Protein AF-A0A936KM40-F1 (afdb_monomer_lite)

pLDDT: mean 75.32, std 19.8, range [36.81, 97.44]

Secondary structure (DSSP, 8-state):
--HHHHHHHHHHHHHHHHHHHTTS---------GGGG---EEEEPPPSS--SS-THHHHHHTT--EEEE-PEEE--TT----B--TTSS--GGGSHHHHHHHHHHHHHTT-EEEE--EEE-TTS-GGG---------SSS-----HHHHHHHHHHHHT-

Foldseek 3Di:
DVVVVVVVVVVVVVVVVVVVVVPPDDPPVPPPDPVVVDAQEDEDDFALDDDPDQCLVVVVVVPGQEYEQEQEWEDEAQDLDTDDDLPDSDRPCNHLNNVLVNCVSCVVSNHHYHYHYDYDYPPDDPVPHDYDDDPDDPDDDPPPSPVVVVSVVVVVVSD

Structure (mmCIF, N/CA/C/O backbone):
data_AF-A0A936KM40-F1
#
_entry.id   AF-A0A936KM40-F1
#
loop_
_atom_site.group_PDB
_atom_site.id
_atom_site.type_symbol
_atom_site.label_atom_id
_atom_site.label_alt_id
_atom_site.label_comp_id
_atom_site.label_asym_id
_atom_site.label_entity_id
_atom_site.label_seq_id
_atom_site.pdbx_PDB_ins_code
_atom_site.Cartn_x
_atom_site.Cartn_y
_atom_site.Cartn_z
_atom_site.occupancy
_atom_site.B_iso_or_equiv
_atom_site.auth_seq_id
_atom_site.auth_comp_id
_atom_site.auth_asym_id
_atom_site.auth_atom_id
_atom_site.pdbx_PDB_model_num
ATOM 1 N N . MET A 1 1 ? -20.319 -27.701 68.140 1.00 54.66 1 MET A N 1
ATOM 2 C CA . MET A 1 1 ? -19.434 -26.987 67.183 1.00 54.66 1 MET A CA 1
ATOM 3 C C . MET A 1 1 ? -19.453 -27.519 65.745 1.00 54.66 1 MET A C 1
ATOM 5 O O . MET A 1 1 ? -19.149 -26.742 64.856 1.00 54.66 1 MET A O 1
ATOM 9 N N . LYS A 1 2 ? -19.852 -28.773 65.464 1.00 51.19 2 LYS A N 1
ATOM 10 C CA . LYS A 1 2 ? -19.912 -29.297 64.078 1.00 51.19 2 LYS A CA 1
ATOM 11 C C . LYS A 1 2 ? -21.137 -28.836 63.260 1.00 51.19 2 LYS A C 1
ATOM 13 O O . LYS A 1 2 ? -21.064 -28.800 62.042 1.00 51.19 2 LYS A O 1
ATOM 18 N N . PHE A 1 3 ? -22.224 -28.412 63.915 1.00 50.31 3 PHE A N 1
ATOM 19 C CA . PHE A 1 3 ? -23.452 -27.953 63.244 1.00 50.31 3 PHE A CA 1
ATOM 20 C C . PHE A 1 3 ? -23.386 -26.520 62.684 1.00 50.31 3 PHE A C 1
ATOM 22 O O . PHE A 1 3 ? -24.095 -26.219 61.733 1.00 50.31 3 PHE A O 1
ATOM 29 N N . LEU A 1 4 ? -22.510 -25.647 63.202 1.00 54.69 4 LEU A N 1
ATOM 30 C CA . LEU A 1 4 ? -22.399 -24.260 62.715 1.00 54.69 4 LEU A CA 1
ATOM 31 C C . LEU A 1 4 ? -21.644 -24.135 61.379 1.00 54.69 4 LEU A C 1
ATOM 33 O O . LEU A 1 4 ? -21.830 -23.162 60.659 1.00 54.69 4 LEU A O 1
ATOM 37 N N . ILE A 1 5 ? -20.810 -25.119 61.030 1.00 57.22 5 ILE A N 1
ATOM 38 C CA . ILE A 1 5 ? -19.980 -25.080 59.814 1.00 57.22 5 ILE A CA 1
ATOM 39 C C . ILE A 1 5 ? -20.807 -25.425 58.562 1.00 57.22 5 ILE A C 1
ATOM 41 O O . ILE A 1 5 ? -20.561 -24.888 57.486 1.00 57.22 5 ILE A O 1
ATOM 45 N N . ILE A 1 6 ? -21.840 -26.263 58.703 1.00 56.94 6 ILE A N 1
ATOM 46 C CA . ILE A 1 6 ? -22.663 -26.725 57.572 1.00 56.94 6 ILE A CA 1
ATOM 47 C C . ILE A 1 6 ? -23.605 -25.615 57.072 1.00 56.94 6 ILE A C 1
ATOM 49 O O . ILE A 1 6 ? -23.863 -25.505 55.876 1.00 56.94 6 ILE A O 1
ATOM 53 N N . ILE A 1 7 ? -24.053 -24.729 57.966 1.00 57.12 7 ILE A N 1
ATOM 54 C CA . ILE A 1 7 ? -24.965 -23.628 57.622 1.00 57.12 7 ILE A CA 1
ATOM 55 C C . ILE A 1 7 ? -24.212 -22.513 56.865 1.00 57.12 7 ILE A C 1
ATOM 57 O O . ILE A 1 7 ? -24.746 -21.936 55.920 1.00 57.12 7 ILE A O 1
ATOM 61 N N . GLY A 1 8 ? -22.938 -22.267 57.201 1.00 55.59 8 GLY A N 1
ATOM 62 C CA . GLY A 1 8 ? -22.095 -21.270 56.524 1.00 55.59 8 GLY A CA 1
ATOM 63 C C . GLY A 1 8 ? -21.709 -21.639 55.084 1.00 55.59 8 GLY A C 1
ATOM 64 O O . GLY A 1 8 ? -21.645 -20.761 54.225 1.00 55.59 8 GLY A O 1
ATOM 65 N N . LEU A 1 9 ? -21.520 -22.931 54.788 1.00 57.47 9 LEU A N 1
ATOM 66 C CA . LEU A 1 9 ? -21.183 -23.400 53.435 1.00 57.47 9 LEU A CA 1
ATOM 67 C C . LEU A 1 9 ? -22.383 -23.359 52.474 1.00 57.47 9 LEU A C 1
ATOM 69 O O . LEU A 1 9 ? -22.211 -23.156 51.274 1.00 57.47 9 LEU A O 1
ATOM 73 N N . SER A 1 10 ? -23.604 -23.506 53.000 1.00 55.84 10 SER A N 1
ATOM 74 C CA . SER A 1 10 ? -24.827 -23.428 52.198 1.00 55.84 10 SER A CA 1
ATOM 75 C C . SER A 1 10 ? -25.124 -21.995 51.738 1.00 55.84 10 SER A C 1
ATOM 77 O O . SER A 1 10 ? -25.587 -21.806 50.617 1.00 55.84 10 SER A O 1
ATOM 79 N N . ILE A 1 11 ? -24.831 -20.978 52.557 1.00 57.44 11 ILE A N 1
ATOM 80 C CA . ILE A 1 11 ? -25.136 -19.567 52.250 1.00 57.44 11 ILE A CA 1
ATOM 81 C C . ILE A 1 11 ? -24.190 -18.999 51.173 1.00 57.44 11 ILE A C 1
ATOM 83 O O . ILE A 1 11 ? -24.623 -18.224 50.320 1.00 57.44 11 ILE A O 1
ATOM 87 N N . LEU A 1 12 ? -22.929 -19.449 51.127 1.00 53.81 12 LEU A N 1
ATOM 88 C CA . LEU A 1 12 ? -21.981 -19.079 50.064 1.00 53.81 12 LEU A CA 1
ATOM 89 C C . LEU A 1 12 ? -22.312 -19.694 48.691 1.00 53.81 12 LEU A C 1
ATOM 91 O O . LEU A 1 12 ? -21.881 -19.161 47.670 1.00 53.81 12 LEU A O 1
ATOM 95 N N . CYS A 1 13 ? -23.102 -20.772 48.642 1.00 51.19 13 CYS A N 1
ATOM 96 C CA . CYS A 1 13 ? -23.541 -21.380 47.382 1.00 51.19 13 CYS A CA 1
ATOM 97 C C . CYS A 1 13 ? -24.761 -20.663 46.773 1.00 51.19 13 CYS A C 1
ATOM 99 O O . CYS A 1 13 ? -24.815 -20.479 45.559 1.00 51.19 13 CYS A O 1
ATOM 101 N N . TYR A 1 14 ? -25.700 -20.182 47.598 1.00 57.31 14 TYR A N 1
ATOM 102 C CA . TYR A 1 14 ? -26.880 -19.457 47.103 1.00 57.31 14 TYR A CA 1
ATOM 103 C C . TYR A 1 14 ? -26.566 -18.030 46.625 1.00 57.31 14 TYR A C 1
ATOM 105 O O . TYR A 1 14 ? -27.222 -17.536 45.713 1.00 57.31 14 TYR A O 1
ATOM 113 N N . GLY A 1 15 ? -25.530 -17.378 47.167 1.00 50.41 15 GLY A N 1
ATOM 114 C CA . GLY A 1 15 ? -25.142 -16.024 46.744 1.00 50.41 15 GLY A CA 1
ATOM 115 C C . GLY A 1 15 ? -24.475 -15.942 45.363 1.00 50.41 15 GLY A C 1
ATOM 116 O O . GLY A 1 15 ? -24.536 -14.901 44.714 1.00 50.41 15 GLY A O 1
ATOM 117 N N . CYS A 1 16 ? -23.852 -17.027 44.888 1.00 53.84 16 CYS A N 1
ATOM 118 C CA . CYS A 1 16 ? -23.136 -17.037 43.606 1.00 53.84 16 CYS A CA 1
ATOM 119 C C . CYS A 1 16 ? -24.039 -17.422 42.415 1.00 53.84 16 CYS A C 1
ATOM 121 O O . CYS A 1 16 ? -23.753 -17.069 41.271 1.00 53.84 16 CYS A O 1
ATOM 123 N N . PHE A 1 17 ? -25.159 -18.107 42.671 1.00 49.06 17 PHE A N 1
ATOM 124 C CA . PHE A 1 17 ? -26.057 -18.590 41.618 1.00 49.06 17 PHE A CA 1
ATOM 125 C C . PHE A 1 17 ? -26.873 -17.462 40.955 1.00 49.06 17 PHE A C 1
ATOM 127 O O . PHE A 1 17 ? -27.067 -17.463 39.740 1.00 49.06 17 PHE A O 1
ATOM 134 N N . GLU A 1 18 ? -27.256 -16.429 41.711 1.00 52.62 18 GLU A N 1
ATOM 135 C CA . GLU A 1 18 ? -28.045 -15.298 41.189 1.00 52.62 18 GLU A CA 1
ATOM 136 C C . GLU A 1 18 ? -27.243 -14.329 40.297 1.00 52.62 18 GLU A C 1
ATOM 138 O O . GLU A 1 18 ? -27.821 -13.598 39.489 1.00 52.62 18 GLU A O 1
ATOM 143 N N . ILE A 1 19 ? -25.905 -14.330 40.375 1.00 54.38 19 ILE A N 1
ATOM 144 C CA . ILE A 1 19 ? -25.070 -13.478 39.506 1.00 54.38 19 ILE A CA 1
ATOM 145 C C . ILE A 1 19 ? -24.868 -14.115 38.121 1.00 54.38 19 ILE A C 1
ATOM 147 O O . ILE A 1 19 ? -24.744 -13.400 37.125 1.00 54.38 19 ILE A O 1
ATOM 151 N N . PHE A 1 20 ? -24.907 -15.447 38.014 1.00 52.00 20 PHE A N 1
ATOM 152 C CA . PHE A 1 20 ? -24.704 -16.138 36.736 1.00 52.00 20 PHE A CA 1
ATOM 153 C C . PHE A 1 20 ? -25.977 -16.211 35.872 1.00 52.00 20 PHE A C 1
ATOM 155 O O . PHE A 1 20 ? -25.887 -16.169 34.644 1.00 52.00 20 PHE A O 1
ATOM 162 N N . ALA A 1 21 ? -27.168 -16.242 36.481 1.00 50.00 21 ALA A N 1
ATOM 163 C CA . ALA A 1 21 ? -28.432 -16.401 35.752 1.00 50.00 21 ALA A CA 1
ATOM 164 C C . ALA A 1 21 ? -28.887 -15.146 34.976 1.00 50.00 21 ALA A C 1
ATOM 166 O O . ALA A 1 21 ? -29.636 -15.257 34.005 1.00 50.00 21 ALA A O 1
ATOM 167 N N . LYS A 1 22 ? -28.409 -13.942 35.327 1.00 45.78 22 LYS A N 1
ATOM 168 C CA . LYS A 1 22 ? -28.789 -12.700 34.619 1.00 45.78 22 LYS A CA 1
ATOM 169 C C . LYS A 1 22 ? -28.032 -12.449 33.310 1.00 45.78 22 LYS A C 1
ATOM 171 O O . LYS A 1 22 ? -28.374 -11.512 32.592 1.00 45.78 22 LYS A O 1
ATOM 176 N N . LYS A 1 23 ? -27.059 -13.290 32.938 1.00 46.41 23 LYS A N 1
ATOM 177 C CA . LYS A 1 23 ? -26.323 -13.177 31.663 1.00 46.41 23 LYS A CA 1
ATOM 178 C C . LYS A 1 23 ? -26.803 -14.180 30.609 1.00 46.41 23 LYS A C 1
ATOM 180 O O . LYS A 1 23 ? -26.008 -14.735 29.861 1.00 46.41 23 LYS A O 1
ATOM 185 N N . ALA A 1 24 ? -28.108 -14.420 30.544 1.00 50.09 24 ALA A N 1
ATOM 186 C CA . ALA A 1 24 ? -28.704 -15.290 29.535 1.00 50.09 24 ALA A CA 1
ATOM 187 C C . ALA A 1 24 ? -30.105 -14.812 29.130 1.00 50.09 24 ALA A C 1
ATOM 189 O O . ALA A 1 24 ? -31.064 -15.559 29.234 1.00 50.09 24 ALA A O 1
ATOM 190 N N . ASN A 1 25 ? -30.246 -13.552 28.705 1.00 50.41 25 ASN A N 1
ATOM 191 C CA . ASN A 1 25 ? -31.301 -13.163 27.761 1.00 50.41 25 ASN A CA 1
ATOM 192 C C . ASN A 1 25 ? -31.090 -11.735 27.261 1.00 50.41 25 ASN A C 1
ATOM 194 O O . ASN A 1 25 ? -31.729 -10.774 27.677 1.00 50.41 25 ASN A O 1
ATOM 198 N N . THR A 1 26 ? -30.176 -11.594 26.312 1.00 45.81 26 THR A N 1
ATOM 199 C CA . THR A 1 26 ? -30.321 -10.565 25.282 1.00 45.81 26 THR A CA 1
ATOM 200 C C . THR A 1 26 ? -29.878 -11.195 23.974 1.00 45.81 26 THR A C 1
ATOM 202 O O . THR A 1 26 ? -28.827 -10.894 23.423 1.00 45.81 26 THR A O 1
ATOM 205 N N . SER A 1 27 ? -30.696 -12.130 23.489 1.00 51.00 27 SER A N 1
ATOM 206 C CA . SER A 1 27 ? -30.736 -12.467 22.069 1.00 51.00 27 SER A CA 1
ATOM 207 C C . SER A 1 27 ? -31.433 -11.317 21.341 1.00 51.00 27 SER A C 1
ATOM 209 O O . SER A 1 27 ? -32.542 -11.458 20.827 1.00 51.00 27 SER A O 1
ATOM 211 N N . SER A 1 28 ? -30.799 -10.145 21.312 1.00 54.66 28 SER A N 1
ATOM 212 C CA . SER A 1 28 ? -31.039 -9.239 20.202 1.00 54.66 28 SER A CA 1
ATOM 213 C C . SER A 1 28 ? -30.464 -9.962 18.990 1.00 54.66 28 SER A C 1
ATOM 215 O O . SER A 1 28 ? -29.242 -10.077 18.877 1.00 54.66 28 SER A O 1
ATOM 217 N N . ASN A 1 29 ? -31.322 -10.500 18.120 1.00 50.00 29 ASN A N 1
ATOM 218 C CA . ASN A 1 29 ? -30.916 -10.784 16.747 1.00 50.00 29 ASN A CA 1
ATOM 219 C C . ASN A 1 29 ? -30.112 -9.563 16.284 1.00 50.00 29 ASN A C 1
ATOM 221 O O . ASN A 1 29 ? -30.682 -8.467 16.320 1.00 50.00 29 ASN A O 1
ATOM 225 N N . PRO A 1 30 ? -28.813 -9.683 15.945 1.00 56.81 30 PRO A N 1
ATOM 226 C CA . PRO A 1 30 ? -28.105 -8.554 15.385 1.00 56.81 30 PRO A CA 1
ATOM 227 C C . PRO A 1 30 ? -28.858 -8.233 14.105 1.00 56.81 30 PRO A C 1
ATOM 229 O O . PRO A 1 30 ? -28.827 -8.997 13.141 1.00 56.81 30 PRO A O 1
ATOM 232 N N . THR A 1 31 ? -29.613 -7.139 14.121 1.00 47.44 31 THR A N 1
ATOM 233 C CA . THR A 1 31 ? -30.102 -6.509 12.910 1.00 47.44 31 THR A CA 1
ATOM 234 C C . THR A 1 31 ? -28.839 -6.181 12.139 1.00 47.44 31 THR A C 1
ATOM 236 O O . THR A 1 31 ? -28.151 -5.211 12.458 1.00 47.44 31 THR A O 1
ATOM 239 N N . VAL A 1 32 ? -28.463 -7.066 11.216 1.00 53.88 32 VAL A N 1
ATOM 240 C CA . VAL A 1 32 ? -27.396 -6.834 10.255 1.00 53.88 32 VAL A CA 1
ATOM 241 C C . VAL A 1 32 ? -27.891 -5.650 9.446 1.00 53.88 32 VAL A C 1
ATOM 243 O O . VAL A 1 32 ? -28.651 -5.802 8.492 1.00 53.88 32 VAL A O 1
ATOM 246 N N . SER A 1 33 ? -27.555 -4.446 9.905 1.00 55.56 33 SER A N 1
ATOM 247 C CA . SER A 1 33 ? -27.783 -3.242 9.137 1.00 55.56 33 SER A CA 1
ATOM 248 C C . SER A 1 33 ? -27.056 -3.456 7.814 1.00 55.56 33 SER A C 1
ATOM 250 O O . SER A 1 33 ? -25.905 -3.913 7.776 1.00 55.56 33 SER A O 1
ATOM 252 N N . SER A 1 34 ? -27.743 -3.186 6.708 1.00 56.34 34 SER A N 1
ATOM 253 C CA . SER A 1 34 ? -27.195 -3.320 5.354 1.00 56.34 34 SER A CA 1
ATOM 254 C C . SER A 1 34 ? -25.908 -2.503 5.148 1.00 56.34 34 SER A C 1
ATOM 256 O O . SER A 1 34 ? -25.156 -2.767 4.214 1.00 56.34 34 SER A O 1
ATOM 258 N N . ASP A 1 35 ? -25.607 -1.567 6.055 1.00 57.88 35 ASP A N 1
ATOM 259 C CA . ASP A 1 35 ? -24.341 -0.832 6.137 1.00 57.88 35 ASP A CA 1
ATOM 260 C C . ASP A 1 35 ? -23.118 -1.722 6.399 1.00 57.88 35 ASP A C 1
ATOM 262 O O . ASP A 1 35 ? -22.015 -1.387 5.970 1.00 57.88 35 ASP A O 1
ATOM 266 N N . SER A 1 36 ? -23.286 -2.888 7.030 1.00 61.22 36 SER A N 1
ATOM 267 C CA . SER A 1 36 ? -22.184 -3.834 7.279 1.00 61.22 36 SER A CA 1
ATOM 268 C C . SER A 1 36 ? -21.570 -4.429 6.000 1.00 61.22 36 SER A C 1
ATOM 270 O O . SER A 1 36 ? -20.426 -4.903 6.028 1.00 61.22 36 SER A O 1
ATOM 272 N N . LEU A 1 37 ? -22.298 -4.365 4.877 1.00 78.50 37 LEU A N 1
ATOM 273 C CA . LEU A 1 37 ? -21.859 -4.822 3.555 1.00 78.50 37 LEU A CA 1
ATOM 274 C C . LEU A 1 37 ? -21.235 -3.704 2.704 1.00 78.50 37 LEU A C 1
ATOM 276 O O . LEU A 1 37 ? -20.553 -3.999 1.721 1.00 78.50 37 LEU A O 1
ATOM 280 N N . LYS A 1 38 ? -21.442 -2.428 3.054 1.00 90.25 38 LYS A N 1
ATOM 281 C CA . LYS A 1 38 ? -20.980 -1.301 2.237 1.00 90.25 38 LYS A CA 1
ATOM 282 C C . LYS A 1 38 ? -19.492 -1.035 2.466 1.00 90.25 38 LYS A C 1
ATOM 284 O O . LYS A 1 38 ? -19.039 -0.824 3.590 1.00 90.25 38 LYS A O 1
ATOM 289 N N . ILE A 1 39 ? -18.722 -1.007 1.380 1.00 93.81 39 ILE A N 1
ATOM 290 C CA . ILE A 1 39 ? -17.295 -0.668 1.407 1.00 93.81 39 ILE A CA 1
ATOM 291 C C . ILE A 1 39 ? -17.150 0.845 1.205 1.00 93.81 39 ILE A C 1
ATOM 293 O O . ILE A 1 39 ? -17.301 1.347 0.094 1.00 93.81 39 ILE A O 1
ATOM 297 N N . GLY A 1 40 ? -16.853 1.562 2.286 1.00 95.25 40 GLY A N 1
ATOM 298 C CA . GLY A 1 40 ? -16.370 2.943 2.287 1.00 95.25 40 GLY A CA 1
ATOM 299 C C . GLY A 1 40 ? -14.850 2.942 2.411 1.00 95.25 40 GLY A C 1
ATOM 300 O O . GLY A 1 40 ? -14.309 3.181 3.488 1.00 95.25 40 GLY A O 1
ATOM 301 N N . GLY A 1 41 ? -14.165 2.561 1.333 1.00 94.50 41 GLY A N 1
ATOM 302 C CA . GLY A 1 41 ? -12.719 2.350 1.335 1.00 94.50 41 GLY A CA 1
ATOM 303 C C . GLY A 1 41 ? -11.924 3.503 0.735 1.00 94.50 41 GLY A C 1
ATOM 304 O O . GLY A 1 41 ? -12.414 4.215 -0.140 1.00 94.50 41 GLY A O 1
ATOM 305 N N . LEU A 1 42 ? -10.663 3.624 1.148 1.00 95.50 42 LEU A N 1
ATOM 306 C CA . LEU A 1 42 ? -9.679 4.500 0.509 1.00 95.50 42 LEU A CA 1
ATOM 307 C C . LEU A 1 42 ? -8.409 3.745 0.124 1.00 95.50 42 LEU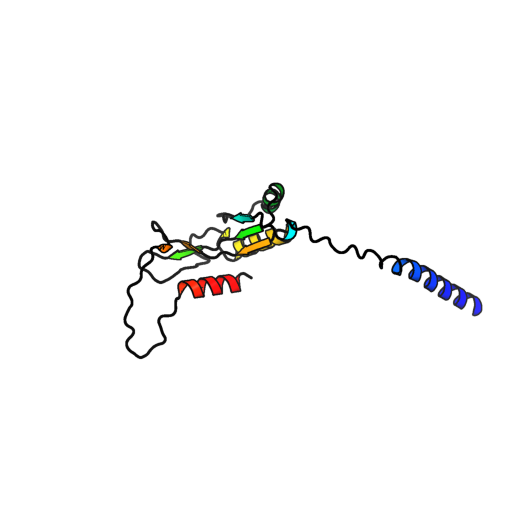 A C 1
ATOM 309 O O . LEU A 1 42 ? -8.072 2.715 0.708 1.00 95.50 42 LEU A O 1
ATOM 313 N N . THR A 1 43 ? -7.686 4.269 -0.861 1.00 95.75 43 THR A N 1
ATOM 314 C CA . THR A 1 43 ? -6.347 3.771 -1.190 1.00 95.75 43 THR A CA 1
ATOM 315 C C . THR A 1 43 ? -5.319 4.472 -0.320 1.00 95.75 43 THR A C 1
ATOM 317 O O . THR A 1 43 ? -5.235 5.698 -0.332 1.00 95.75 43 THR A O 1
ATOM 320 N N . PHE A 1 44 ? -4.543 3.694 0.431 1.00 93.69 44 PHE A N 1
ATOM 321 C CA . PHE A 1 44 ? -3.539 4.228 1.336 1.00 93.69 44 PHE A CA 1
ATOM 322 C C . PHE A 1 44 ? -2.189 4.318 0.626 1.00 93.69 44 PHE A C 1
ATOM 324 O O . PHE A 1 44 ? -1.595 3.305 0.252 1.00 93.69 44 PHE A O 1
ATOM 331 N N . VAL A 1 45 ? -1.712 5.546 0.428 1.00 92.06 45 VAL A N 1
ATOM 332 C CA . VAL A 1 45 ? -0.394 5.800 -0.157 1.00 92.06 45 VAL A CA 1
ATOM 333 C C . VAL A 1 45 ? 0.668 5.441 0.878 1.00 92.06 45 VAL A C 1
ATOM 335 O O . VAL A 1 45 ? 0.687 5.989 1.979 1.00 92.06 45 VAL A O 1
ATOM 338 N N . ALA A 1 46 ? 1.547 4.502 0.528 1.00 91.31 46 ALA A N 1
ATOM 339 C CA . ALA A 1 46 ? 2.667 4.117 1.376 1.00 91.31 46 ALA A CA 1
ATOM 340 C C . ALA A 1 46 ? 3.544 5.346 1.678 1.00 91.31 46 ALA A C 1
ATOM 342 O O . ALA A 1 46 ? 3.838 6.103 0.763 1.00 91.31 46 ALA A O 1
ATOM 343 N N . PRO A 1 47 ? 3.983 5.589 2.920 1.00 92.75 47 PRO A N 1
ATOM 344 C CA . PRO A 1 47 ? 4.909 6.685 3.187 1.00 92.75 47 PRO A CA 1
ATOM 345 C C . PRO A 1 47 ? 6.371 6.268 2.942 1.00 92.75 47 PRO A C 1
ATOM 347 O O . PRO A 1 47 ? 6.738 5.104 3.150 1.00 92.75 47 PRO A O 1
ATOM 350 N N . PRO A 1 48 ? 7.258 7.217 2.586 1.00 92.19 48 PRO A N 1
ATOM 351 C CA . PRO A 1 48 ? 8.687 6.950 2.414 1.00 92.19 48 PRO A CA 1
ATOM 352 C C . PRO A 1 48 ? 9.412 6.622 3.726 1.00 92.19 48 PRO A C 1
ATOM 354 O O . PRO A 1 48 ? 10.459 5.980 3.692 1.00 92.19 48 PRO A O 1
ATOM 357 N N . LYS A 1 49 ? 8.866 7.041 4.874 1.00 94.81 49 LYS A N 1
ATOM 358 C CA . LYS A 1 49 ? 9.419 6.828 6.220 1.00 94.81 49 LYS A CA 1
ATOM 359 C C . LYS A 1 49 ? 8.361 6.222 7.142 1.00 94.81 49 LYS A C 1
ATOM 361 O O . LYS A 1 49 ? 7.169 6.316 6.855 1.00 94.81 49 LYS A O 1
ATOM 366 N N . SER A 1 50 ? 8.804 5.640 8.254 1.00 95.06 50 SER A N 1
ATOM 367 C CA . SER A 1 50 ? 7.916 5.150 9.309 1.00 95.06 50 SER A CA 1
ATOM 368 C C . SER A 1 50 ? 7.004 6.252 9.843 1.00 95.06 50 SER A C 1
ATOM 370 O O . SER A 1 50 ? 7.401 7.417 9.911 1.00 95.06 50 SER A O 1
ATOM 372 N N . PHE A 1 51 ? 5.796 5.878 10.260 1.00 94.38 51 PHE A N 1
ATOM 373 C CA . PHE A 1 51 ? 4.838 6.831 10.810 1.00 94.38 51 PHE A CA 1
ATOM 374 C C . PHE A 1 51 ? 5.354 7.483 12.101 1.00 94.38 51 PHE A C 1
ATOM 376 O O . PHE A 1 51 ? 5.860 6.793 12.985 1.00 94.38 51 PHE A O 1
ATOM 383 N N . SER A 1 52 ? 5.184 8.801 12.229 1.00 92.88 52 SER A N 1
ATOM 384 C CA . SER A 1 52 ? 5.426 9.541 13.478 1.00 92.88 52 SER A CA 1
ATOM 385 C C . SER A 1 52 ? 4.290 9.374 14.498 1.00 92.88 52 SER A C 1
ATOM 387 O O . SER A 1 52 ? 4.510 9.541 15.692 1.00 92.88 52 SER A O 1
ATOM 389 N N . GLY A 1 53 ? 3.088 9.017 14.035 1.00 92.81 53 GLY A N 1
ATOM 390 C CA . GLY A 1 53 ? 1.895 8.741 14.840 1.00 92.81 53 GLY A CA 1
ATOM 391 C C . GLY A 1 53 ? 1.023 7.664 14.191 1.00 92.81 53 GLY A C 1
ATOM 392 O O . GLY A 1 53 ? 1.438 7.036 13.222 1.00 92.81 53 GLY A O 1
ATOM 393 N N . ASN A 1 54 ? -0.186 7.421 14.705 1.00 95.00 54 ASN A N 1
ATOM 394 C CA . ASN A 1 54 ? -1.107 6.465 14.082 1.00 95.00 54 ASN A CA 1
ATOM 395 C C . ASN A 1 54 ? -2.014 7.168 13.046 1.00 95.00 54 ASN A C 1
ATOM 397 O O . ASN A 1 54 ? -2.973 7.826 13.457 1.00 95.00 54 ASN A O 1
ATOM 401 N N . PRO A 1 55 ? -1.783 7.002 11.726 1.00 94.69 55 PRO A N 1
ATOM 402 C CA . PRO A 1 55 ? -2.592 7.662 10.694 1.00 94.69 55 PRO A CA 1
ATOM 403 C C . PRO A 1 55 ? -4.029 7.122 10.618 1.00 94.69 55 PRO A C 1
ATOM 405 O O . PRO A 1 55 ? -4.905 7.745 10.022 1.00 94.69 55 PRO A O 1
ATOM 408 N N . MET A 1 56 ? -4.306 5.965 11.228 1.00 96.69 56 MET A N 1
ATOM 409 C CA . MET A 1 56 ? -5.614 5.310 11.136 1.00 96.69 56 MET A CA 1
ATOM 410 C C . MET A 1 56 ? -6.715 6.073 11.878 1.00 96.69 56 MET A C 1
ATOM 412 O O . MET A 1 56 ? -7.894 5.902 11.573 1.00 96.69 56 MET A O 1
ATOM 416 N N . ASN A 1 57 ? -6.346 6.938 12.826 1.00 93.88 57 ASN A N 1
ATOM 417 C CA . ASN A 1 57 ? -7.298 7.781 13.549 1.00 93.88 57 ASN A CA 1
ATOM 418 C C . ASN A 1 57 ? -7.984 8.785 12.610 1.00 93.88 57 ASN A C 1
ATOM 420 O O . ASN A 1 57 ? -9.204 8.927 12.651 1.00 93.88 57 ASN A O 1
ATOM 424 N N . GLU A 1 58 ? -7.213 9.422 11.729 1.00 94.44 58 GLU A N 1
ATOM 425 C CA . GLU A 1 58 ? -7.725 10.362 10.724 1.00 94.44 58 GLU A CA 1
ATOM 426 C C . GLU A 1 58 ? -8.522 9.636 9.634 1.00 94.44 58 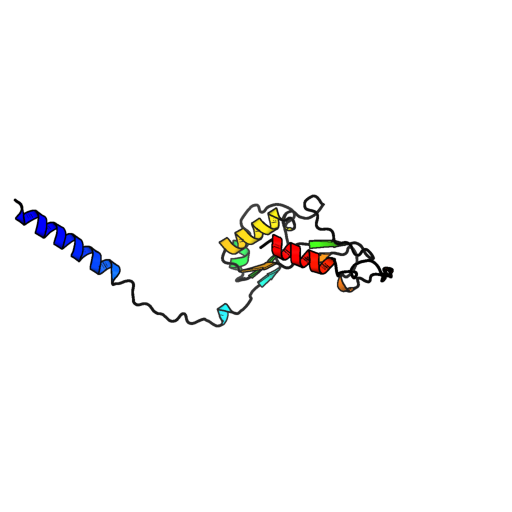GLU A C 1
ATOM 428 O O . GLU A 1 58 ? -9.578 10.090 9.208 1.00 94.44 58 GLU A O 1
ATOM 433 N N . ILE A 1 59 ? -8.077 8.443 9.234 1.00 95.19 59 ILE A N 1
ATOM 434 C CA . ILE A 1 59 ? -8.817 7.605 8.277 1.00 95.19 59 ILE A CA 1
ATOM 435 C C . ILE A 1 59 ? -10.195 7.215 8.825 1.00 95.19 59 ILE A C 1
ATOM 437 O O . ILE A 1 59 ? -11.174 7.165 8.082 1.00 95.19 59 ILE A O 1
ATOM 441 N N . LYS A 1 60 ? -10.306 6.960 10.129 1.00 93.94 60 LYS A N 1
ATOM 442 C CA . LYS A 1 60 ? -11.610 6.700 10.741 1.00 93.94 60 LYS A CA 1
ATOM 443 C C . LYS A 1 60 ? -12.473 7.945 10.867 1.00 93.94 60 LYS A C 1
ATOM 445 O O . LYS A 1 60 ? -13.686 7.829 10.713 1.00 93.94 60 LYS A O 1
ATOM 450 N N . SER A 1 61 ? -11.892 9.113 11.145 1.00 94.81 61 SER A N 1
ATOM 451 C CA . SER A 1 61 ? -12.682 10.337 11.329 1.00 94.81 61 SER A CA 1
ATOM 452 C C . SER A 1 61 ? -13.405 10.770 10.049 1.00 94.81 61 SER A C 1
ATOM 454 O O . SER A 1 61 ? -14.477 11.361 10.134 1.00 94.81 61 SER A O 1
ATOM 456 N N . ILE A 1 62 ? -12.885 10.397 8.875 1.00 94.75 62 ILE A N 1
ATOM 457 C CA . ILE A 1 62 ? -13.554 10.604 7.578 1.00 94.75 62 ILE A CA 1
ATOM 458 C C . ILE A 1 62 ? -14.626 9.545 7.253 1.00 94.75 62 ILE A C 1
ATOM 460 O O . ILE A 1 62 ? -15.238 9.597 6.189 1.00 94.75 62 ILE A O 1
ATOM 464 N N . GLY A 1 63 ? -14.856 8.574 8.141 1.00 94.25 63 GLY A N 1
ATOM 465 C CA . GLY A 1 63 ? -15.879 7.537 7.980 1.00 94.25 63 GLY A CA 1
ATOM 466 C C . GLY A 1 63 ? -15.468 6.352 7.103 1.00 94.25 63 GLY A C 1
ATOM 467 O O . GLY A 1 63 ? -16.332 5.575 6.691 1.00 94.25 63 GLY A O 1
ATOM 468 N N . ALA A 1 64 ? -14.174 6.183 6.808 1.00 95.81 64 ALA A N 1
ATOM 469 C CA . ALA A 1 64 ? -13.709 5.019 6.065 1.00 95.81 64 ALA A CA 1
ATOM 470 C C . ALA A 1 64 ? -13.744 3.754 6.937 1.00 95.81 64 ALA A C 1
ATOM 472 O O . ALA A 1 64 ? -13.410 3.782 8.122 1.00 95.81 64 ALA A O 1
ATOM 473 N N . ASN A 1 65 ? -14.113 2.624 6.333 1.00 95.62 65 ASN A N 1
ATOM 474 C CA . ASN A 1 65 ? -14.142 1.310 6.985 1.00 95.62 65 ASN A CA 1
ATOM 475 C C . ASN A 1 65 ? -13.202 0.284 6.325 1.00 95.62 65 ASN A C 1
ATOM 477 O O . ASN A 1 65 ? -13.032 -0.821 6.847 1.00 95.62 65 ASN A O 1
ATOM 481 N N . TRP A 1 66 ? -12.569 0.655 5.207 1.00 97.19 66 TRP A N 1
ATOM 482 C CA . TRP A 1 66 ? -11.550 -0.133 4.519 1.00 97.19 66 TRP A CA 1
ATOM 483 C C . TRP A 1 66 ? -10.348 0.721 4.111 1.00 97.19 66 TRP A C 1
ATOM 485 O O . TRP A 1 66 ? -10.500 1.882 3.729 1.00 97.19 66 TRP A O 1
ATOM 495 N N . ILE A 1 67 ? -9.166 0.108 4.078 1.00 97.44 67 ILE A N 1
ATOM 496 C CA . ILE A 1 67 ? -7.999 0.660 3.380 1.00 97.44 67 ILE A CA 1
ATOM 497 C C . ILE A 1 67 ? -7.450 -0.342 2.366 1.00 97.44 67 ILE A C 1
ATOM 499 O O . ILE A 1 67 ? -7.435 -1.549 2.616 1.00 97.44 67 ILE A O 1
ATOM 503 N N . ALA A 1 68 ? -6.970 0.152 1.227 1.00 97.12 68 ALA A N 1
ATOM 504 C CA . ALA A 1 68 ? -6.162 -0.632 0.305 1.00 97.12 68 ALA A CA 1
ATOM 505 C C . ALA A 1 68 ? -4.675 -0.350 0.545 1.00 97.12 68 ALA A C 1
ATOM 507 O O . ALA A 1 68 ? -4.230 0.786 0.386 1.00 97.12 68 ALA A O 1
ATOM 508 N N . VAL A 1 69 ? -3.916 -1.385 0.906 1.00 96.06 69 VAL A N 1
ATOM 509 C CA . VAL A 1 69 ? -2.453 -1.343 1.034 1.00 96.06 69 VAL A CA 1
ATOM 510 C C . VAL A 1 69 ? -1.851 -1.913 -0.244 1.00 96.06 69 VAL A C 1
ATOM 512 O O . VAL A 1 69 ? -2.235 -3.001 -0.682 1.00 96.06 69 VAL A O 1
ATOM 515 N N . ILE A 1 70 ? -0.924 -1.175 -0.854 1.00 93.00 70 ILE A N 1
ATOM 516 C CA . ILE A 1 70 ? -0.463 -1.434 -2.220 1.00 93.00 70 ILE A CA 1
ATOM 517 C C . ILE A 1 70 ? 1.051 -1.680 -2.252 1.00 93.00 70 ILE A C 1
ATOM 519 O O . ILE A 1 70 ? 1.833 -0.742 -2.390 1.00 93.00 70 ILE A O 1
ATOM 523 N N . PRO A 1 71 ? 1.492 -2.945 -2.154 1.00 90.62 71 PRO A N 1
ATOM 524 C CA . PRO A 1 71 ? 2.873 -3.312 -2.434 1.00 90.62 71 PRO A CA 1
ATOM 525 C C . PRO A 1 71 ? 3.176 -3.147 -3.927 1.00 90.62 71 PRO A C 1
ATOM 527 O O . PRO A 1 71 ? 2.539 -3.789 -4.767 1.00 90.62 71 PRO A O 1
ATOM 530 N N . TYR A 1 72 ? 4.172 -2.332 -4.265 1.00 88.00 72 TYR A N 1
ATOM 531 C CA . TYR A 1 72 ? 4.634 -2.186 -5.643 1.00 88.00 72 TYR A CA 1
ATOM 532 C C . TYR A 1 72 ? 5.772 -3.153 -5.969 1.00 88.00 72 TYR A C 1
ATOM 534 O O . TYR A 1 72 ? 6.782 -3.213 -5.269 1.00 88.00 72 TYR A O 1
ATOM 542 N N . GLY A 1 73 ? 5.624 -3.880 -7.073 1.00 88.38 73 GLY A N 1
ATOM 543 C CA . GLY A 1 73 ? 6.718 -4.502 -7.809 1.00 88.38 73 GLY A CA 1
ATOM 544 C C . GLY A 1 73 ? 7.132 -3.622 -8.987 1.00 88.38 73 GLY A C 1
ATOM 545 O O . GLY A 1 73 ? 6.320 -2.888 -9.542 1.00 88.38 73 GLY A O 1
ATOM 546 N N . PHE A 1 74 ? 8.390 -3.707 -9.390 1.00 87.50 74 PHE A N 1
ATOM 547 C CA . PHE A 1 74 ? 8.960 -2.910 -10.471 1.00 87.50 74 PHE A CA 1
ATOM 548 C C . PHE A 1 74 ? 9.330 -3.785 -11.665 1.00 87.50 74 PHE A C 1
ATOM 550 O O . PHE A 1 74 ? 9.885 -4.871 -11.488 1.00 87.50 74 PHE A O 1
ATOM 557 N N . THR A 1 75 ? 9.103 -3.290 -12.878 1.00 88.25 75 THR A N 1
ATOM 558 C CA . THR A 1 75 ? 9.673 -3.876 -14.095 1.00 88.25 75 THR A CA 1
ATOM 559 C C . THR A 1 75 ? 10.021 -2.799 -15.121 1.00 88.25 75 THR A C 1
ATOM 561 O O . THR A 1 75 ? 9.514 -1.679 -15.061 1.00 88.25 75 THR A O 1
ATOM 564 N N . MET A 1 76 ? 10.902 -3.135 -16.060 1.00 86.50 76 MET A N 1
ATOM 565 C CA . MET A 1 76 ? 11.244 -2.277 -17.194 1.00 86.50 76 MET A CA 1
ATOM 566 C C . MET A 1 76 ? 10.471 -2.706 -18.441 1.00 86.50 76 MET A C 1
ATOM 568 O O . MET A 1 76 ? 10.108 -3.870 -18.602 1.00 86.50 76 MET A O 1
ATOM 572 N N . LEU A 1 77 ? 10.261 -1.767 -19.363 1.00 87.69 77 LEU A N 1
ATOM 573 C CA . LEU A 1 77 ? 9.668 -2.064 -20.665 1.00 87.69 77 LEU A CA 1
ATOM 5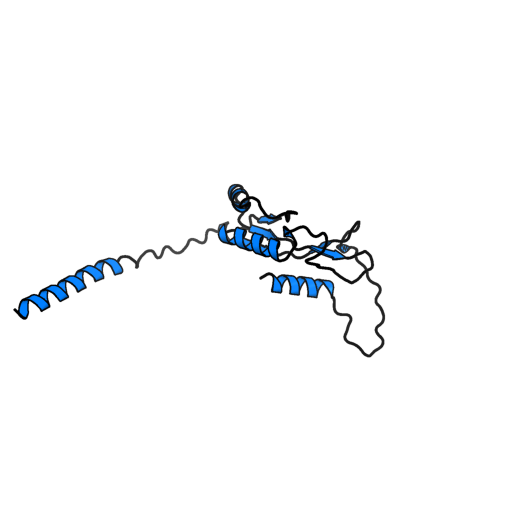74 C C . LEU A 1 77 ? 10.419 -3.194 -21.386 1.00 87.69 77 LEU A C 1
ATOM 576 O O . LEU A 1 77 ? 11.649 -3.205 -21.447 1.00 87.69 77 LEU A O 1
ATOM 580 N N . GLY A 1 78 ? 9.662 -4.157 -21.919 1.00 84.75 78 GLY A N 1
ATOM 581 C CA . GLY A 1 78 ? 10.195 -5.319 -22.638 1.00 84.75 78 GLY A CA 1
ATOM 582 C C . GLY A 1 78 ? 10.882 -6.373 -21.759 1.00 84.75 78 GLY A C 1
ATOM 583 O O . GLY A 1 78 ? 11.420 -7.343 -22.294 1.00 84.75 78 GLY A O 1
ATOM 584 N N . LYS A 1 79 ? 10.877 -6.220 -20.427 1.00 84.69 79 LYS A N 1
ATOM 585 C CA . LYS A 1 79 ? 11.466 -7.181 -19.483 1.00 84.69 79 LYS A CA 1
ATOM 586 C C . LYS A 1 79 ? 10.376 -7.987 -18.766 1.00 84.69 79 LYS A C 1
ATOM 588 O O . LYS A 1 79 ? 9.517 -7.390 -18.125 1.00 84.69 79 LYS A O 1
ATOM 593 N N . PRO A 1 80 ? 10.358 -9.330 -18.866 1.00 85.25 80 PRO A N 1
ATOM 594 C CA . PRO A 1 80 ? 9.341 -10.149 -18.200 1.00 85.25 80 PRO A CA 1
ATOM 595 C C . PRO A 1 80 ? 9.554 -10.265 -16.681 1.00 85.25 80 PRO A C 1
ATOM 597 O O . PRO A 1 80 ? 8.706 -10.813 -15.971 1.00 85.25 80 PRO A O 1
ATOM 600 N N . GLU A 1 81 ? 10.689 -9.800 -16.163 1.00 85.62 81 GLU A N 1
ATOM 601 C CA . GLU A 1 81 ? 11.032 -9.890 -14.753 1.00 85.62 81 GLU A CA 1
ATOM 602 C C . GLU A 1 81 ? 10.348 -8.793 -13.930 1.00 85.62 81 GLU A C 1
ATOM 604 O O . GLU A 1 81 ? 10.435 -7.609 -14.243 1.00 85.62 81 GLU A O 1
ATOM 609 N N . VAL A 1 82 ? 9.719 -9.182 -12.817 1.00 85.94 82 VAL A N 1
ATOM 610 C CA . VAL A 1 82 ? 9.262 -8.247 -11.780 1.00 85.94 82 VAL A CA 1
ATOM 611 C C . VAL A 1 82 ? 10.169 -8.351 -10.565 1.00 85.94 82 VAL A C 1
ATOM 613 O O . VAL A 1 82 ? 10.414 -9.438 -10.025 1.00 85.94 82 VAL A O 1
ATOM 616 N N . HIS A 1 83 ? 10.651 -7.194 -10.136 1.00 84.06 83 HIS A N 1
ATOM 617 C CA . HIS A 1 83 ? 11.518 -7.011 -8.991 1.00 84.06 83 HIS A CA 1
ATOM 618 C C . HIS A 1 83 ? 10.713 -6.451 -7.821 1.00 84.06 83 HIS A C 1
ATOM 620 O O . HIS A 1 83 ? 10.109 -5.388 -7.913 1.00 84.06 83 HIS A O 1
ATOM 626 N N . TYR A 1 84 ? 10.746 -7.162 -6.704 1.00 83.75 84 TYR A N 1
ATOM 627 C CA . TYR A 1 84 ? 10.310 -6.679 -5.401 1.00 83.75 84 TYR A CA 1
ATOM 628 C C . TYR A 1 84 ? 11.520 -6.846 -4.487 1.00 83.75 84 TYR A C 1
ATOM 630 O O . TYR A 1 84 ? 11.947 -7.979 -4.252 1.00 83.75 84 TYR A O 1
ATOM 638 N N . LYS A 1 85 ? 12.177 -5.743 -4.115 1.00 69.56 85 LYS A N 1
ATOM 639 C CA . LYS A 1 85 ? 13.469 -5.775 -3.416 1.00 69.56 85 LYS A CA 1
ATOM 640 C C . LYS A 1 85 ? 13.377 -4.960 -2.133 1.00 69.56 85 LYS A C 1
ATOM 642 O O . LYS A 1 85 ? 13.394 -3.736 -2.167 1.00 69.56 85 LYS A O 1
ATOM 647 N N . GLU A 1 86 ? 13.431 -5.655 -1.004 1.00 57.34 86 GLU A N 1
ATOM 648 C CA . GLU A 1 86 ? 13.410 -5.080 0.350 1.00 57.34 86 GLU A CA 1
ATOM 649 C C . GLU A 1 86 ? 14.517 -4.023 0.593 1.00 57.34 86 GLU A C 1
ATOM 651 O O . GLU A 1 86 ? 14.324 -3.059 1.336 1.00 57.34 86 GLU A O 1
ATOM 656 N N . PHE A 1 87 ? 15.642 -4.134 -0.126 1.00 53.19 87 PHE A N 1
ATOM 657 C CA . PHE A 1 87 ? 16.816 -3.254 -0.014 1.00 53.19 87 PHE A CA 1
ATOM 658 C C . PHE A 1 87 ? 16.976 -2.237 -1.167 1.00 53.19 87 PHE A C 1
ATOM 660 O O . PHE A 1 87 ? 18.045 -1.653 -1.324 1.00 53.19 87 PHE A O 1
ATOM 667 N N . GLY A 1 88 ? 15.950 -2.033 -2.004 1.00 62.12 88 GLY A N 1
ATOM 668 C CA . GLY A 1 88 ? 15.956 -1.015 -3.069 1.00 62.12 88 GLY A CA 1
ATOM 669 C C . GLY A 1 88 ? 15.447 0.363 -2.618 1.00 62.12 88 GLY A C 1
ATOM 670 O O . GLY A 1 88 ? 15.049 0.542 -1.469 1.00 62.12 88 GLY A O 1
ATOM 671 N N . GLY A 1 89 ? 15.380 1.326 -3.548 1.00 69.12 89 GLY A N 1
ATOM 672 C CA . GLY A 1 89 ? 14.799 2.671 -3.356 1.00 69.12 89 GLY A CA 1
ATOM 673 C C . GLY A 1 89 ? 13.273 2.706 -3.169 1.00 69.12 89 GLY A C 1
ATOM 674 O O . GLY A 1 89 ? 12.641 3.705 -3.498 1.00 69.12 89 GLY A O 1
ATOM 675 N N . GLN A 1 90 ? 12.684 1.608 -2.688 1.00 84.31 90 GLN A N 1
ATOM 676 C CA . GLN A 1 90 ? 11.270 1.526 -2.339 1.00 84.31 90 GLN A CA 1
ATOM 677 C C . GLN A 1 90 ? 11.001 2.337 -1.076 1.00 84.31 90 GLN A C 1
ATOM 679 O O . GLN A 1 90 ? 11.833 2.393 -0.160 1.00 84.31 90 GLN A O 1
ATOM 684 N N . TRP A 1 91 ? 9.821 2.938 -1.013 1.00 89.62 91 TRP A N 1
ATOM 685 C CA . TRP A 1 91 ? 9.370 3.633 0.183 1.00 89.62 91 TRP A CA 1
ATOM 686 C C . TRP A 1 91 ? 9.222 2.650 1.345 1.00 89.62 91 TRP A C 1
ATOM 688 O O . TRP A 1 91 ? 8.872 1.489 1.137 1.00 89.62 91 TRP A O 1
ATOM 698 N N . TRP A 1 92 ? 9.483 3.096 2.578 1.00 92.25 92 TRP A N 1
ATOM 699 C CA . TRP A 1 92 ? 9.363 2.236 3.762 1.00 92.25 92 TRP A CA 1
ATOM 700 C C . TRP A 1 92 ? 8.008 1.511 3.817 1.00 92.25 92 TRP A C 1
ATOM 702 O O . TRP A 1 92 ? 7.964 0.305 4.052 1.00 92.25 92 TRP A O 1
ATOM 712 N N . GLY A 1 93 ? 6.912 2.214 3.510 1.00 91.56 93 GLY A N 1
ATOM 713 C CA . GLY A 1 93 ? 5.560 1.650 3.504 1.00 91.56 93 GLY A CA 1
ATOM 7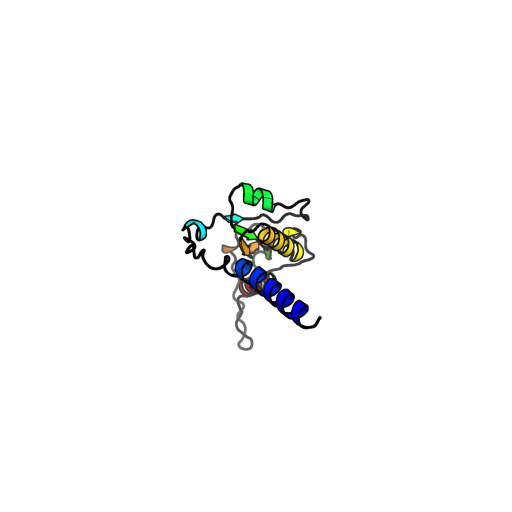14 C C . GLY A 1 93 ? 5.294 0.592 2.425 1.00 91.56 93 GLY A C 1
ATOM 715 O O . GLY A 1 93 ? 4.280 -0.093 2.500 1.00 91.56 93 GLY A O 1
ATOM 716 N N . GLU A 1 94 ? 6.178 0.443 1.437 1.00 90.00 94 GLU A N 1
ATOM 717 C CA . GLU A 1 94 ? 6.091 -0.580 0.382 1.00 90.00 94 GLU A CA 1
ATOM 718 C C . GLU A 1 94 ? 6.917 -1.832 0.708 1.00 90.00 94 GLU A C 1
ATOM 720 O O . GLU A 1 94 ? 6.772 -2.877 0.061 1.00 90.00 94 GLU A O 1
ATOM 725 N N . LYS A 1 95 ? 7.793 -1.740 1.713 1.00 88.75 95 LYS A N 1
ATOM 726 C CA . LYS A 1 95 ? 8.587 -2.865 2.204 1.00 88.75 95 LYS A CA 1
ATOM 727 C C . LYS A 1 95 ? 7.739 -3.760 3.108 1.00 88.75 95 LYS A C 1
ATOM 729 O O . LYS A 1 95 ? 6.780 -3.277 3.718 1.00 88.75 95 LYS A O 1
ATOM 734 N N . PRO A 1 96 ? 8.098 -5.047 3.265 1.00 90.12 96 PRO A N 1
ATOM 735 C CA . PRO A 1 96 ? 7.338 -5.971 4.104 1.00 90.12 96 PRO A CA 1
ATOM 736 C C . PRO A 1 96 ? 7.115 -5.457 5.534 1.00 90.12 96 PRO A C 1
ATOM 738 O O . PRO A 1 96 ? 6.032 -5.624 6.086 1.00 90.12 96 PRO A O 1
ATOM 741 N N . GLU A 1 97 ? 8.110 -4.794 6.125 1.00 91.62 97 GLU A N 1
ATOM 742 C CA . GLU A 1 97 ? 8.018 -4.161 7.448 1.00 91.62 97 GLU A CA 1
ATOM 743 C C . GLU A 1 97 ? 6.947 -3.056 7.527 1.00 91.62 97 GLU A C 1
ATOM 745 O O . GLU A 1 97 ? 6.093 -3.089 8.416 1.00 91.62 97 GLU A O 1
ATOM 750 N N . GLY A 1 98 ? 6.940 -2.115 6.578 1.00 93.50 98 GLY A N 1
ATOM 751 C CA . GLY A 1 98 ? 5.991 -1.005 6.553 1.00 93.50 98 GLY A CA 1
ATOM 752 C C . GLY A 1 98 ? 4.582 -1.461 6.197 1.00 93.50 98 GLY A C 1
ATOM 753 O O . GLY A 1 98 ? 3.615 -0.998 6.806 1.00 93.50 98 GLY A O 1
ATOM 754 N N . ILE A 1 99 ? 4.462 -2.443 5.299 1.00 94.06 99 ILE A N 1
ATOM 755 C CA . ILE A 1 99 ? 3.188 -3.096 4.980 1.00 94.06 99 ILE A CA 1
ATOM 756 C C . ILE A 1 99 ? 2.609 -3.737 6.240 1.00 94.06 99 ILE A C 1
ATOM 758 O O . ILE A 1 99 ? 1.496 -3.393 6.632 1.00 94.06 99 ILE A O 1
ATOM 762 N N . ARG A 1 100 ? 3.363 -4.610 6.922 1.00 95.19 100 ARG A N 1
ATOM 763 C CA . ARG A 1 100 ? 2.891 -5.278 8.147 1.00 95.19 100 ARG A CA 1
ATOM 764 C C . ARG A 1 100 ? 2.500 -4.268 9.219 1.00 95.19 100 ARG A C 1
ATOM 766 O O . ARG A 1 100 ? 1.437 -4.411 9.817 1.00 95.19 100 ARG A O 1
ATOM 773 N N . LYS A 1 101 ? 3.301 -3.215 9.424 1.00 96.38 101 LYS A N 1
ATOM 774 C CA . LYS A 1 101 ? 2.976 -2.164 10.397 1.00 96.38 101 LYS A CA 1
ATOM 775 C C . LYS A 1 101 ? 1.687 -1.424 10.035 1.00 96.38 101 LYS A C 1
ATOM 777 O O . LYS A 1 101 ? 0.875 -1.171 10.919 1.00 96.38 101 LYS A O 1
ATOM 782 N N . THR A 1 102 ? 1.483 -1.111 8.757 1.00 96.81 102 THR A N 1
ATOM 783 C CA . THR A 1 102 ? 0.261 -0.458 8.261 1.00 96.81 102 THR A CA 1
ATOM 784 C C . THR A 1 102 ? -0.963 -1.348 8.471 1.00 96.81 102 THR A C 1
ATOM 786 O O . THR A 1 102 ? -1.963 -0.887 9.013 1.00 96.81 102 THR A O 1
ATOM 789 N N . ILE A 1 103 ? -0.873 -2.630 8.103 1.00 97.06 103 ILE A N 1
ATOM 790 C CA . ILE A 1 103 ? -1.956 -3.608 8.283 1.00 97.06 103 ILE A CA 1
ATOM 791 C C . ILE A 1 103 ? -2.298 -3.764 9.768 1.00 97.06 103 ILE A C 1
ATOM 793 O O . ILE A 1 103 ? -3.471 -3.709 10.129 1.00 97.06 103 ILE A O 1
ATOM 797 N N . GLN A 1 104 ? -1.284 -3.895 10.628 1.00 97.19 104 GLN A N 1
ATOM 798 C CA . GLN A 1 104 ? -1.478 -4.008 12.072 1.00 97.19 104 GLN A CA 1
ATOM 799 C C . GLN A 1 104 ? -2.226 -2.794 12.630 1.00 97.19 104 GLN A C 1
ATOM 801 O O . GLN A 1 104 ? -3.266 -2.958 13.257 1.00 97.19 104 GLN A O 1
ATOM 806 N N . LEU A 1 105 ? -1.747 -1.576 12.345 1.00 97.38 105 LEU A N 1
ATOM 807 C CA . LEU A 1 105 ? -2.391 -0.349 12.825 1.00 97.38 105 LEU A CA 1
ATOM 808 C C . LEU A 1 105 ? -3.836 -0.219 12.323 1.00 97.38 105 LEU A C 1
ATOM 810 O O . LEU A 1 105 ? -4.694 0.279 13.050 1.00 97.38 105 LEU A O 1
ATOM 814 N N . ALA A 1 106 ? -4.108 -0.648 11.088 1.00 97.00 106 ALA A N 1
ATOM 815 C CA . ALA A 1 106 ? -5.450 -0.622 10.518 1.00 97.00 106 ALA A CA 1
ATOM 816 C C . ALA A 1 106 ? -6.392 -1.587 11.250 1.00 97.00 106 ALA A C 1
ATOM 818 O O . ALA A 1 106 ? -7.490 -1.187 11.641 1.00 97.00 106 ALA A O 1
ATOM 819 N N . HIS A 1 107 ? -5.948 -2.822 11.498 1.00 96.94 107 HIS A N 1
ATOM 820 C CA . HIS A 1 107 ? -6.715 -3.793 12.277 1.00 96.94 107 HIS A CA 1
ATOM 821 C C . HIS A 1 107 ? -6.931 -3.329 13.723 1.00 96.94 107 HIS A C 1
ATOM 823 O O . HIS A 1 107 ? -8.058 -3.408 14.207 1.00 96.94 107 HIS A O 1
ATOM 829 N N . ASP A 1 108 ? -5.910 -2.763 14.375 1.00 96.81 108 ASP A N 1
ATOM 830 C CA . ASP A 1 108 ? -6.023 -2.187 15.726 1.00 96.81 108 ASP A CA 1
ATOM 831 C C . ASP A 1 108 ? -7.050 -1.043 15.771 1.00 96.81 108 ASP A C 1
ATOM 833 O O . ASP A 1 108 ? -7.742 -0.837 16.767 1.00 96.81 108 ASP A O 1
ATOM 837 N N . ALA A 1 109 ? -7.187 -0.303 14.668 1.00 95.69 109 ALA A N 1
ATOM 838 C CA . ALA A 1 109 ? -8.196 0.734 14.522 1.00 95.69 109 ALA A CA 1
ATOM 839 C C . ALA A 1 109 ? -9.597 0.185 14.186 1.00 95.69 109 ALA A C 1
ATOM 841 O O . ALA A 1 109 ? -10.555 0.954 14.249 1.00 95.69 109 ALA A O 1
ATOM 842 N N . GLY A 1 110 ? -9.752 -1.101 13.862 1.00 94.75 110 GLY A N 1
ATOM 843 C CA . GLY A 1 110 ? -11.018 -1.702 13.425 1.00 94.75 110 GLY A CA 1
ATOM 844 C C . GLY A 1 110 ? -11.332 -1.500 11.936 1.00 94.75 110 GLY A C 1
ATOM 845 O O . GLY A 1 110 ? -12.473 -1.698 11.517 1.00 94.75 110 GLY A O 1
ATOM 846 N N . LEU A 1 111 ? -10.343 -1.097 11.133 1.00 96.00 111 LEU A N 1
ATOM 847 C CA . LEU A 1 111 ? -10.458 -0.999 9.678 1.00 96.00 111 LEU A CA 1
ATOM 848 C C . LEU A 1 111 ? -10.238 -2.372 9.039 1.00 96.00 111 LEU A C 1
ATOM 850 O O . LEU A 1 111 ? -9.391 -3.154 9.473 1.00 96.00 111 LEU A O 1
ATOM 854 N N . LYS A 1 112 ? -10.960 -2.649 7.954 1.00 95.88 112 LYS A N 1
ATOM 855 C CA . LYS A 1 112 ? -10.702 -3.815 7.103 1.00 95.88 112 LYS A CA 1
ATOM 856 C C . LYS A 1 112 ? -9.619 -3.477 6.078 1.00 95.88 112 LYS A C 1
ATOM 858 O O . LYS A 1 112 ? -9.509 -2.338 5.625 1.00 95.88 112 LYS A O 1
ATOM 863 N N . VAL A 1 113 ? -8.813 -4.460 5.690 1.00 96.56 113 VAL A N 1
ATOM 864 C CA . VAL A 1 113 ? -7.684 -4.233 4.781 1.00 96.56 113 VAL A CA 1
ATOM 865 C C . VAL A 1 113 ? -7.833 -5.041 3.500 1.00 96.56 113 VAL A C 1
ATOM 867 O O . VAL A 1 113 ? -8.017 -6.257 3.524 1.00 96.56 113 VAL A O 1
ATOM 870 N N . MET A 1 114 ? -7.685 -4.364 2.363 1.00 96.06 114 MET A N 1
ATOM 871 C CA . MET A 1 114 ? -7.452 -4.983 1.065 1.00 96.06 114 MET A CA 1
ATOM 872 C C . MET A 1 114 ? -5.964 -4.891 0.732 1.00 96.06 114 MET A C 1
ATOM 874 O O . MET A 1 114 ? -5.424 -3.803 0.555 1.00 96.06 114 MET A O 1
ATOM 878 N N . LEU A 1 115 ? -5.297 -6.031 0.590 1.00 94.62 115 LEU A N 1
ATOM 879 C CA . LEU A 1 115 ? -3.942 -6.062 0.051 1.00 94.62 115 LEU A CA 1
ATOM 880 C C . LEU A 1 115 ? -4.004 -6.146 -1.478 1.00 94.62 115 LEU A C 1
ATOM 882 O O . LEU A 1 115 ? -4.540 -7.117 -2.018 1.00 94.62 115 LEU A O 1
ATOM 886 N N . LYS A 1 116 ? -3.442 -5.152 -2.171 1.00 94.94 116 LYS A N 1
ATOM 887 C CA . LYS A 1 116 ? -3.471 -5.037 -3.637 1.00 94.94 116 LYS A CA 1
ATOM 888 C C . LYS A 1 116 ? -2.047 -4.895 -4.200 1.00 94.94 116 LYS A C 1
ATOM 890 O O . LYS A 1 116 ? -1.619 -3.780 -4.489 1.00 94.94 116 LYS A O 1
ATOM 895 N N . PRO A 1 117 ? -1.290 -5.996 -4.359 1.00 91.00 117 PRO A N 1
ATOM 896 C CA . PRO A 1 117 ? 0.009 -5.949 -5.022 1.00 91.00 117 PRO A CA 1
ATOM 897 C C . PRO A 1 117 ? -0.136 -5.496 -6.476 1.00 91.00 117 PRO A C 1
ATOM 899 O O . PRO A 1 117 ? -1.026 -5.977 -7.180 1.00 91.00 117 PRO A O 1
ATOM 902 N N . GLN A 1 118 ? 0.738 -4.608 -6.942 1.00 89.12 118 GLN A N 1
ATOM 903 C CA . GLN A 1 118 ? 0.695 -4.123 -8.324 1.00 89.12 118 GLN A CA 1
ATOM 904 C C . GLN A 1 118 ? 2.078 -3.859 -8.911 1.00 89.12 118 GLN A C 1
ATOM 906 O O . GLN A 1 118 ? 3.061 -3.755 -8.187 1.00 89.12 118 GLN A O 1
ATOM 911 N N . VAL A 1 119 ? 2.151 -3.767 -10.240 1.00 89.56 119 VAL A N 1
ATOM 912 C CA . VAL A 1 119 ? 3.404 -3.566 -10.975 1.00 89.56 119 VAL A CA 1
ATOM 913 C C . VAL A 1 119 ? 3.480 -2.146 -11.522 1.00 89.56 119 VAL A C 1
ATOM 915 O O . VAL A 1 119 ? 2.569 -1.694 -12.219 1.00 89.56 119 VAL A O 1
ATOM 918 N N . TYR A 1 120 ? 4.590 -1.475 -11.232 1.00 88.75 120 TYR A N 1
ATOM 919 C CA . TYR A 1 120 ? 4.966 -0.187 -11.796 1.00 88.75 120 TYR A CA 1
ATOM 920 C C . TYR A 1 120 ? 5.971 -0.368 -12.939 1.00 88.75 120 TYR A C 1
ATOM 922 O O . TYR A 1 120 ? 6.960 -1.094 -12.802 1.00 88.75 120 TYR A O 1
ATOM 930 N N . VAL A 1 121 ? 5.705 0.321 -14.051 1.00 90.31 121 VAL A N 1
ATOM 931 C CA . VAL A 1 121 ? 6.581 0.412 -15.223 1.00 90.31 121 VAL A CA 1
ATOM 932 C C . VAL A 1 121 ? 6.918 1.889 -15.437 1.00 90.31 121 VAL A C 1
ATOM 934 O O . VAL A 1 121 ? 6.019 2.670 -15.752 1.00 90.31 121 VAL A O 1
ATOM 937 N N . PRO A 1 122 ? 8.177 2.317 -15.268 1.00 87.69 122 PRO A N 1
ATOM 938 C CA . PRO A 1 122 ? 8.544 3.712 -15.480 1.00 87.69 122 PRO A CA 1
ATOM 939 C C . PRO A 1 122 ? 8.233 4.171 -16.898 1.00 87.69 122 PRO A C 1
ATOM 941 O O . PRO A 1 122 ? 8.615 3.513 -17.865 1.00 87.69 122 PRO A O 1
ATOM 944 N N . GLY A 1 123 ? 7.558 5.315 -17.013 1.00 89.00 123 GLY A N 1
ATOM 945 C CA . GLY A 1 123 ? 7.262 5.934 -18.305 1.00 89.00 123 GLY A CA 1
ATOM 946 C C . GLY A 1 123 ? 6.315 5.129 -19.197 1.00 89.00 123 GLY A C 1
ATOM 947 O O . GLY A 1 123 ? 6.259 5.392 -20.395 1.00 89.00 123 GLY A O 1
ATOM 948 N N . SER A 1 124 ? 5.583 4.147 -18.656 1.00 91.50 124 SER A N 1
ATOM 949 C CA . SER A 1 124 ? 4.645 3.352 -19.446 1.00 91.50 124 SER A CA 1
ATOM 950 C C . SER A 1 124 ? 3.426 2.892 -18.656 1.00 91.50 124 SER A C 1
ATOM 952 O O . SER A 1 124 ? 3.433 2.798 -17.430 1.00 91.50 124 SER A O 1
ATOM 954 N N . TRP A 1 125 ? 2.358 2.574 -19.383 1.00 89.75 125 TRP A N 1
ATOM 955 C CA . TRP A 1 125 ? 1.172 1.948 -18.825 1.00 89.75 125 TRP A CA 1
ATOM 956 C C . TRP A 1 125 ? 1.379 0.436 -18.708 1.00 89.75 125 TRP A C 1
ATOM 958 O O . TRP A 1 125 ? 1.605 -0.249 -19.706 1.00 89.75 125 TRP A O 1
ATOM 968 N N . THR A 1 126 ? 1.224 -0.112 -17.500 1.00 89.38 126 THR A N 1
ATOM 969 C CA . THR A 1 126 ?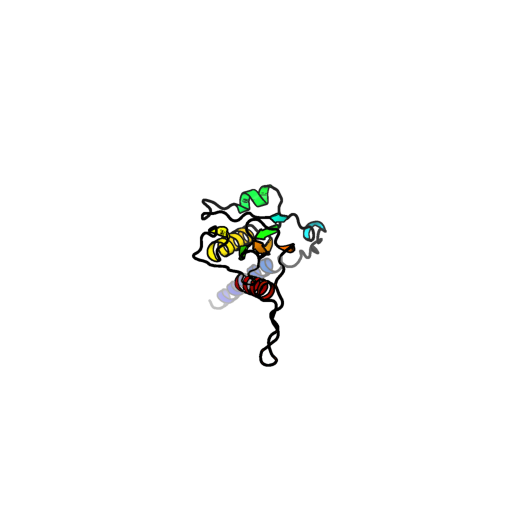 1.409 -1.548 -17.222 1.00 89.38 126 THR A CA 1
ATOM 970 C C . THR A 1 126 ? 0.552 -2.462 -18.111 1.00 89.38 126 THR A C 1
ATOM 972 O O . THR A 1 126 ? 0.977 -3.568 -18.432 1.00 89.38 126 THR A O 1
ATOM 975 N N . GLY A 1 127 ? -0.627 -2.010 -18.559 1.00 88.31 127 GLY A N 1
ATOM 976 C CA . GLY A 1 127 ? -1.499 -2.785 -19.454 1.00 88.31 127 GLY A CA 1
ATOM 977 C C . GLY A 1 127 ? -0.995 -2.914 -20.897 1.00 88.31 127 GLY A C 1
ATOM 978 O O . GLY A 1 127 ? -1.520 -3.732 -21.643 1.00 88.31 127 GLY A O 1
ATOM 979 N N . SER A 1 128 ? 0.033 -2.152 -21.280 1.00 86.12 128 SER A N 1
ATOM 980 C CA . SER A 1 128 ? 0.645 -2.198 -22.617 1.00 86.12 128 SER A CA 1
ATOM 981 C C . SER A 1 128 ? 1.875 -3.108 -22.713 1.00 86.12 128 SER A C 1
ATOM 983 O O . SER A 1 128 ? 2.497 -3.200 -23.772 1.00 86.12 128 SER A O 1
ATOM 985 N N . LEU A 1 129 ? 2.242 -3.791 -21.621 1.00 85.75 129 LEU A N 1
ATOM 986 C CA . LEU A 1 129 ? 3.377 -4.710 -21.615 1.00 85.75 129 LEU A CA 1
ATOM 987 C C . LEU A 1 129 ? 3.148 -5.858 -22.606 1.00 85.75 129 LEU A C 1
ATOM 989 O O . LEU A 1 129 ? 2.211 -6.643 -22.474 1.00 85.75 129 LEU A O 1
ATOM 993 N N . SER A 1 130 ? 4.055 -5.974 -23.572 1.00 84.12 130 SER A N 1
ATOM 994 C CA . SER A 1 130 ? 4.119 -7.076 -24.527 1.00 84.12 130 SER A CA 1
ATOM 995 C C . SER A 1 130 ? 5.496 -7.730 -24.455 1.00 84.12 130 SER A C 1
ATOM 997 O O . SER A 1 130 ? 6.513 -7.065 -24.256 1.00 84.12 130 SER A O 1
ATOM 999 N N . PHE A 1 131 ? 5.521 -9.056 -24.574 1.00 82.81 131 PHE A N 1
ATOM 1000 C CA . PHE A 1 131 ? 6.747 -9.846 -24.526 1.00 82.81 131 PHE A CA 1
ATOM 1001 C C . PHE A 1 131 ? 6.799 -10.751 -25.746 1.00 82.81 131 PHE A C 1
ATOM 1003 O O . PHE A 1 131 ? 5.810 -11.405 -26.085 1.00 82.81 131 PHE A O 1
ATOM 1010 N N . GLU A 1 132 ? 7.959 -10.826 -26.390 1.00 77.44 132 GLU A N 1
ATOM 1011 C CA . GLU A 1 132 ? 8.153 -11.778 -27.473 1.00 77.44 132 GLU A CA 1
ATOM 1012 C C . GLU A 1 132 ? 8.125 -13.210 -26.937 1.00 77.44 132 GLU A C 1
ATOM 1014 O O . GLU A 1 132 ? 8.782 -13.569 -25.954 1.00 77.44 132 GLU A O 1
ATOM 1019 N N . LYS A 1 133 ? 7.359 -14.067 -27.612 1.00 68.31 133 LYS A N 1
ATOM 1020 C CA . LYS A 1 133 ? 7.303 -15.489 -27.295 1.00 68.31 133 LYS A CA 1
ATOM 1021 C C . LYS A 1 133 ? 8.611 -16.145 -27.733 1.00 68.31 133 LYS A C 1
ATOM 1023 O O . LYS A 1 133 ? 8.750 -16.549 -28.886 1.00 68.31 133 LYS A O 1
ATOM 1028 N N . LYS A 1 134 ? 9.556 -16.329 -26.811 1.00 56.19 134 LYS A N 1
ATOM 1029 C CA . LYS A 1 134 ? 10.711 -17.200 -27.065 1.00 56.19 134 LYS A CA 1
ATOM 1030 C C . LYS A 1 134 ? 10.187 -18.628 -27.280 1.00 56.19 134 LYS A C 1
ATOM 1032 O O . LYS A 1 134 ? 9.596 -19.212 -26.370 1.00 56.19 134 LYS A O 1
ATOM 1037 N N . ARG A 1 135 ? 10.334 -19.190 -28.490 1.00 39.72 135 ARG A N 1
ATOM 1038 C CA . ARG A 1 135 ? 10.000 -20.604 -28.752 1.00 39.72 135 ARG A CA 1
ATOM 1039 C C . ARG A 1 135 ? 10.944 -21.462 -27.914 1.00 39.72 135 ARG A C 1
ATOM 1041 O O . ARG A 1 135 ? 12.114 -21.601 -28.248 1.00 39.72 135 ARG A O 1
ATOM 1048 N N . ILE A 1 136 ? 10.440 -22.018 -26.818 1.00 45.72 136 ILE A N 1
ATOM 1049 C CA . ILE A 1 136 ? 11.157 -23.053 -26.078 1.00 45.72 136 ILE A CA 1
ATOM 1050 C C . ILE A 1 136 ? 11.128 -24.303 -26.967 1.00 45.72 136 ILE A C 1
ATOM 1052 O O . ILE A 1 136 ? 10.051 -24.805 -27.301 1.00 45.72 136 ILE A O 1
ATOM 1056 N N . GLY A 1 137 ? 12.300 -24.758 -27.424 1.00 45.22 137 GLY A N 1
ATOM 1057 C CA . GLY A 1 137 ? 12.452 -26.082 -28.030 1.00 45.22 137 GLY A CA 1
ATOM 1058 C C . GLY A 1 137 ? 11.906 -27.138 -27.069 1.00 45.22 137 GLY A C 1
ATOM 1059 O O . GLY A 1 137 ? 12.001 -26.962 -25.859 1.00 45.22 137 GLY A O 1
ATOM 1060 N N . LYS A 1 138 ? 11.264 -28.185 -27.596 1.00 43.09 138 LYS A N 1
ATOM 1061 C CA . LYS A 1 138 ? 10.531 -29.211 -26.836 1.00 43.09 138 LYS A CA 1
ATOM 1062 C C . LYS A 1 138 ? 11.426 -29.969 -25.831 1.00 43.09 138 LYS A C 1
ATOM 1064 O O . LYS A 1 138 ? 11.806 -31.099 -26.091 1.00 43.09 138 LYS A O 1
ATOM 1069 N N . SER A 1 139 ? 11.740 -29.368 -24.688 1.00 44.31 139 SER A N 1
ATOM 1070 C CA . SER A 1 139 ? 12.267 -30.010 -23.477 1.00 44.31 139 SER A CA 1
ATOM 1071 C C . SER A 1 139 ? 12.334 -28.961 -22.360 1.00 44.31 139 SER A C 1
ATOM 1073 O O . SER A 1 139 ? 13.382 -28.385 -22.078 1.00 44.31 139 SER A O 1
ATOM 1075 N N . GLY A 1 140 ? 11.195 -28.638 -21.758 1.00 40.09 140 GLY A N 1
ATOM 1076 C CA . GLY A 1 140 ? 11.154 -27.698 -20.640 1.00 40.09 140 GLY A CA 1
ATOM 1077 C C . GLY A 1 140 ? 9.780 -27.071 -20.485 1.00 40.09 140 GLY A C 1
ATOM 1078 O O . GLY A 1 140 ? 9.238 -26.537 -21.446 1.00 40.09 140 GLY A O 1
ATOM 1079 N N . SER A 1 141 ? 9.234 -27.201 -19.278 1.00 36.81 141 SER A N 1
ATOM 1080 C CA . SER A 1 141 ? 7.937 -26.722 -18.782 1.00 36.81 141 SER A CA 1
ATOM 1081 C C . SER A 1 141 ? 7.434 -25.415 -19.434 1.00 36.81 141 SER A C 1
ATOM 1083 O O . SER A 1 141 ? 8.247 -24.519 -19.680 1.00 36.81 141 SER A O 1
ATOM 1085 N N . PRO A 1 142 ? 6.118 -25.274 -19.715 1.00 40.00 142 PRO A N 1
ATOM 1086 C CA . PRO A 1 142 ? 5.563 -24.104 -20.397 1.00 40.00 142 PRO A CA 1
ATOM 1087 C C . PRO A 1 142 ? 5.995 -22.811 -19.707 1.00 40.00 142 PRO A C 1
ATOM 1089 O O . PRO A 1 142 ? 6.071 -22.770 -18.484 1.00 40.00 142 PRO A O 1
ATOM 1092 N N . ALA A 1 143 ? 6.262 -21.765 -20.498 1.00 44.66 143 ALA A N 1
ATOM 1093 C CA . ALA A 1 143 ? 6.539 -20.414 -20.021 1.00 44.66 143 ALA A CA 1
ATOM 1094 C C . ALA A 1 143 ? 5.388 -19.950 -19.115 1.00 44.66 143 ALA A C 1
ATOM 1096 O O . ALA A 1 143 ? 4.366 -19.437 -19.572 1.00 44.66 143 ALA A O 1
ATOM 1097 N N . THR A 1 144 ? 5.523 -20.224 -17.823 1.00 40.81 144 THR A N 1
ATOM 1098 C CA . THR A 1 144 ? 4.527 -19.922 -16.813 1.00 40.81 144 THR A CA 1
ATOM 1099 C C . THR A 1 144 ? 4.556 -18.426 -16.592 1.00 40.81 144 THR A C 1
ATOM 1101 O O . THR A 1 144 ? 5.606 -17.859 -16.318 1.00 40.81 144 THR A O 1
ATOM 1104 N N . PHE A 1 145 ? 3.392 -17.794 -16.732 1.00 52.81 145 PHE A N 1
ATOM 1105 C CA . PHE A 1 145 ? 3.093 -16.423 -16.323 1.00 52.81 145 PHE A CA 1
ATOM 1106 C C . PHE A 1 145 ? 3.813 -16.065 -14.995 1.00 52.81 145 PHE A C 1
ATOM 1108 O O . PHE A 1 145 ? 3.320 -16.425 -13.918 1.00 52.81 145 PHE A O 1
ATOM 1115 N N . PRO A 1 146 ? 4.970 -15.365 -15.016 1.00 59.81 146 PRO A N 1
ATOM 1116 C CA . PRO A 1 146 ? 5.803 -15.243 -13.816 1.00 59.81 146 PRO A CA 1
ATOM 1117 C C . PRO A 1 146 ? 5.359 -14.091 -12.909 1.00 59.81 146 PRO A C 1
ATOM 1119 O O . PRO A 1 146 ? 5.551 -14.137 -11.696 1.00 59.81 146 PRO A O 1
ATOM 1122 N N . ILE A 1 147 ? 4.745 -13.056 -13.485 1.00 52.50 147 ILE A N 1
ATOM 1123 C CA . ILE A 1 147 ? 4.420 -11.809 -12.783 1.00 52.50 147 ILE A CA 1
ATOM 1124 C C . ILE A 1 147 ? 3.245 -12.008 -11.828 1.00 52.50 147 ILE A C 1
ATOM 1126 O O . ILE A 1 147 ? 3.358 -11.764 -10.630 1.00 52.50 147 ILE A O 1
ATOM 1130 N N . TRP A 1 148 ? 2.137 -12.533 -12.345 1.00 50.00 148 TRP A N 1
ATOM 1131 C CA . TRP A 1 148 ? 0.913 -12.735 -11.572 1.00 50.00 148 TRP A CA 1
ATOM 1132 C C . TRP A 1 148 ? 1.089 -13.788 -10.477 1.00 50.00 148 TRP A C 1
ATOM 1134 O O . TRP A 1 148 ? 0.599 -13.607 -9.366 1.00 50.00 148 TRP A O 1
ATOM 1144 N N . THR A 1 149 ? 1.877 -14.833 -10.744 1.00 57.41 149 THR A N 1
ATOM 1145 C CA . THR A 1 149 ? 2.226 -15.853 -9.747 1.00 57.41 149 THR A CA 1
ATOM 1146 C C . THR A 1 149 ? 3.056 -15.258 -8.608 1.00 57.41 149 THR A C 1
ATOM 1148 O O . THR A 1 149 ? 2.779 -15.535 -7.442 1.00 57.41 149 THR A O 1
ATOM 1151 N N . LYS A 1 150 ? 4.025 -14.378 -8.906 1.00 54.28 150 LYS A N 1
ATOM 1152 C CA . LYS A 1 150 ? 4.789 -13.666 -7.868 1.00 54.28 150 LYS A CA 1
ATOM 1153 C C . LYS A 1 150 ? 3.936 -12.667 -7.087 1.00 54.28 150 LYS A C 1
ATOM 1155 O O . LYS A 1 150 ? 4.074 -12.611 -5.869 1.00 54.28 150 LYS A O 1
ATOM 1160 N N . CYS A 1 151 ? 3.026 -11.939 -7.737 1.00 54.97 151 CYS A N 1
ATOM 1161 C CA . CYS A 1 151 ? 2.061 -11.081 -7.039 1.00 54.97 151 CYS A CA 1
ATOM 1162 C C . CYS A 1 151 ? 1.174 -11.892 -6.082 1.00 54.97 151 CYS A C 1
ATOM 1164 O O . CYS A 1 151 ? 0.964 -11.479 -4.943 1.00 54.97 151 CYS A O 1
ATOM 1166 N N . LEU A 1 152 ? 0.711 -13.070 -6.508 1.00 59.19 152 LEU A N 1
ATOM 1167 C CA . LEU A 1 152 ? -0.103 -13.957 -5.678 1.00 59.19 152 LEU A CA 1
ATOM 1168 C C . LEU A 1 152 ? 0.690 -14.527 -4.489 1.00 59.19 152 LEU A C 1
ATOM 1170 O O . LEU A 1 152 ? 0.165 -14.611 -3.380 1.00 59.19 152 LEU A O 1
ATOM 1174 N N . LEU A 1 153 ? 1.956 -14.902 -4.698 1.00 62.38 153 LEU A N 1
ATOM 1175 C CA . LEU A 1 153 ? 2.849 -15.366 -3.630 1.00 62.38 153 LEU A CA 1
ATOM 1176 C C . LEU A 1 153 ? 3.152 -14.254 -2.620 1.00 62.38 153 LEU A C 1
ATOM 1178 O O . LEU A 1 153 ? 3.084 -14.504 -1.419 1.00 62.38 153 LEU A O 1
ATOM 1182 N N . LEU A 1 154 ? 3.386 -13.025 -3.088 1.00 58.72 154 LEU A N 1
ATOM 1183 C CA . LEU A 1 154 ? 3.554 -11.855 -2.224 1.00 58.72 154 LEU A CA 1
ATOM 1184 C C . LEU A 1 154 ? 2.291 -11.598 -1.388 1.00 58.72 154 LEU A C 1
ATOM 1186 O O . LEU A 1 154 ? 2.372 -11.348 -0.188 1.00 58.72 154 LEU A O 1
ATOM 1190 N N . GLN A 1 155 ? 1.108 -11.741 -1.993 1.00 57.31 155 GLN A N 1
ATOM 1191 C CA . GLN A 1 155 ? -0.160 -11.626 -1.273 1.00 57.31 155 GLN A CA 1
ATOM 1192 C C . GLN A 1 155 ? -0.340 -12.724 -0.211 1.00 57.31 155 GLN A C 1
ATOM 1194 O O . GLN A 1 155 ? -1.031 -12.501 0.779 1.00 57.31 155 GLN A O 1
ATOM 1199 N N . LYS A 1 156 ? 0.245 -13.913 -0.405 1.00 61.66 156 LYS A N 1
ATOM 1200 C CA . LYS A 1 156 ? 0.223 -14.997 0.591 1.00 61.66 156 LYS A CA 1
ATOM 1201 C C . LYS A 1 156 ? 1.241 -14.785 1.713 1.00 61.66 156 LYS A C 1
ATOM 1203 O O . LYS A 1 156 ? 0.920 -15.108 2.845 1.00 61.66 156 LYS A O 1
ATOM 1208 N N . SER A 1 157 ? 2.423 -14.234 1.432 1.00 62.19 157 SER A N 1
ATOM 1209 C CA . SER A 1 157 ? 3.467 -13.992 2.447 1.00 62.19 157 SER A CA 1
ATOM 1210 C C . SER A 1 157 ? 3.206 -12.785 3.355 1.00 62.19 157 SER A C 1
ATOM 1212 O O . SER A 1 157 ? 3.915 -12.585 4.339 1.00 62.19 157 SER A O 1
ATOM 1214 N N . LEU A 1 158 ? 2.265 -11.925 2.962 1.00 57.38 158 LEU A N 1
ATOM 1215 C CA . LEU A 1 158 ? 1.892 -10.700 3.673 1.00 57.38 158 LEU A CA 1
ATOM 1216 C C . LEU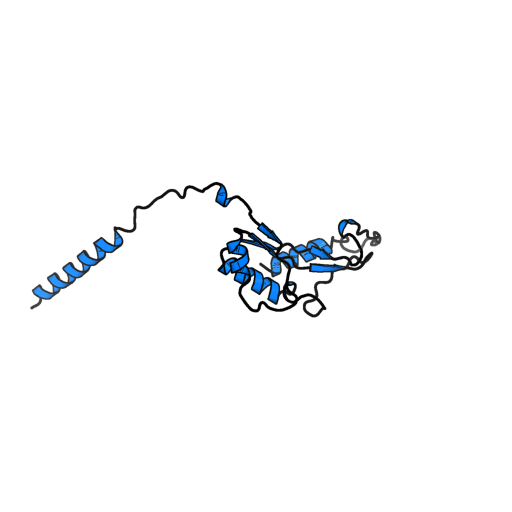 A 1 158 ? 0.563 -10.826 4.437 1.00 57.38 158 LEU A C 1
ATOM 1218 O O . LEU A 1 158 ? 0.145 -9.848 5.054 1.00 57.38 158 LEU A O 1
ATOM 1222 N N . ARG A 1 159 ? -0.103 -11.986 4.354 1.00 54.22 159 ARG A N 1
ATOM 1223 C CA . ARG A 1 159 ? -1.212 -12.339 5.250 1.00 54.22 159 ARG A CA 1
ATOM 1224 C C . ARG A 1 159 ? -0.686 -12.831 6.586 1.00 54.22 159 ARG A C 1
ATOM 1226 O O . ARG A 1 159 ? 0.403 -13.444 6.585 1.00 54.22 159 ARG A O 1
#

Sequence (159 aa):
MKFLIIIGLSILCYGCFEIFAKKANTSSNPTVSSDSLKIGGLTFVAPPKSFSGNPMNEIKSIGANWIAVIPYGFTMLGKPEVHYKEFGGQWWGEKPEGIRKTIQLAHDAGLKVMLKPQVYVPGSWTGSLSFEKKRIGKSGSPATFPIWTKCLLLQKSLR

Radius of gyration: 27.95 Å; chains: 1; bounding box: 48×41×96 Å